Protein AF-A0A7V7WXH8-F1 (afdb_monomer)

Solvent-accessible surface area (backbone atoms only — not comparable to full-atom values): 6286 Å² total; per-residue (Å²): 134,81,80,67,58,48,41,69,53,25,51,74,51,78,52,68,99,60,35,57,88,52,37,54,51,76,68,55,44,59,55,35,40,70,39,38,77,77,46,44,82,56,97,70,20,44,32,36,76,43,84,39,79,35,51,70,30,23,50,52,48,52,52,52,49,48,53,52,19,63,77,41,78,52,72,65,52,74,50,84,46,85,15,27,33,36,43,32,26,48,38,73,71,22,76,28,39,33,66,49,43,50,26,55,50,33,43,56,72,66,52,78,88,101

Structure (mmCIF, N/CA/C/O backbone):
data_AF-A0A7V7WXH8-F1
#
_entry.id   AF-A0A7V7WXH8-F1
#
loop_
_atom_site.group_PDB
_atom_site.id
_atom_site.type_symbol
_atom_site.label_atom_id
_atom_site.label_alt_id
_atom_site.label_comp_id
_atom_site.label_asym_id
_atom_site.label_entity_id
_atom_site.label_seq_id
_atom_site.pdbx_PDB_ins_code
_atom_site.Cartn_x
_atom_site.Cartn_y
_atom_site.Cartn_z
_atom_site.occupancy
_atom_site.B_iso_or_equiv
_atom_site.auth_seq_id
_atom_site.auth_comp_id
_atom_site.auth_asym_id
_atom_site.auth_atom_id
_atom_site.pdbx_PDB_model_num
ATOM 1 N N . MET A 1 1 ? 13.827 4.620 -18.781 1.00 56.59 1 MET A N 1
ATOM 2 C CA . MET A 1 1 ? 13.140 4.945 -17.517 1.00 56.59 1 MET A CA 1
ATOM 3 C C . MET A 1 1 ? 11.716 5.320 -17.864 1.00 56.59 1 MET A C 1
ATOM 5 O O . MET A 1 1 ? 11.525 6.202 -18.698 1.00 56.59 1 MET A O 1
ATOM 9 N N . THR A 1 2 ? 10.734 4.601 -17.329 1.00 65.12 2 THR A N 1
ATOM 10 C CA . THR A 1 2 ? 9.321 4.930 -17.567 1.00 65.12 2 THR A CA 1
ATOM 11 C C . THR A 1 2 ? 8.938 6.049 -16.608 1.00 65.12 2 THR A C 1
ATOM 13 O O . THR A 1 2 ? 9.220 5.935 -15.422 1.00 65.12 2 THR A O 1
ATOM 16 N N . ALA A 1 3 ? 8.331 7.130 -17.101 1.00 79.44 3 ALA A N 1
ATOM 17 C CA . ALA A 1 3 ? 7.954 8.254 -16.244 1.00 79.44 3 ALA A CA 1
ATOM 18 C C . ALA A 1 3 ? 7.047 7.792 -15.079 1.00 79.44 3 ALA A C 1
ATOM 20 O O . ALA A 1 3 ? 6.182 6.931 -15.301 1.00 79.44 3 ALA A O 1
ATOM 21 N N . PRO A 1 4 ? 7.223 8.348 -13.863 1.00 88.62 4 PRO A N 1
ATOM 22 C CA . PRO A 1 4 ? 6.359 8.030 -12.736 1.00 88.62 4 PRO A CA 1
ATOM 23 C C . PRO A 1 4 ? 4.929 8.478 -13.039 1.00 88.62 4 PRO A C 1
ATOM 25 O O . PRO A 1 4 ? 4.699 9.540 -13.623 1.00 88.62 4 PRO A O 1
ATOM 28 N N . LEU A 1 5 ? 3.958 7.665 -12.634 1.00 95.94 5 LEU A N 1
ATOM 29 C CA . LEU A 1 5 ? 2.552 8.036 -12.741 1.00 95.94 5 LEU A CA 1
ATOM 30 C C . LEU A 1 5 ? 2.162 8.937 -11.572 1.00 95.94 5 LEU A C 1
ATOM 32 O O . LEU A 1 5 ? 2.567 8.706 -10.437 1.00 95.94 5 LEU A O 1
ATOM 36 N N . THR A 1 6 ? 1.326 9.935 -11.836 1.00 97.50 6 THR A N 1
ATOM 37 C CA . THR A 1 6 ? 0.685 10.738 -10.786 1.00 97.50 6 THR A CA 1
ATOM 38 C C . THR A 1 6 ? -0.323 9.906 -9.987 1.00 97.50 6 THR A C 1
ATOM 40 O O . THR A 1 6 ? -0.810 8.876 -10.457 1.00 97.50 6 THR A O 1
ATOM 43 N N . ALA A 1 7 ? -0.730 10.396 -8.811 1.00 96.75 7 ALA A N 1
ATOM 44 C CA . ALA A 1 7 ? -1.760 9.749 -7.990 1.00 96.75 7 ALA A CA 1
ATOM 45 C C . ALA A 1 7 ? -3.070 9.515 -8.767 1.00 96.75 7 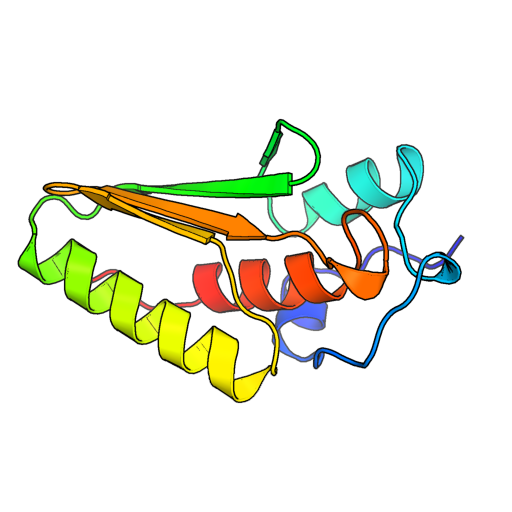ALA A C 1
ATOM 47 O O . ALA A 1 7 ? -3.706 8.472 -8.640 1.00 96.75 7 ALA A O 1
ATOM 48 N N . GLN A 1 8 ? -3.466 10.474 -9.610 1.00 97.50 8 GLN A N 1
ATOM 49 C CA . GLN A 1 8 ? -4.665 10.354 -10.438 1.00 97.50 8 GLN A CA 1
ATOM 50 C C . GLN A 1 8 ? -4.517 9.273 -11.513 1.00 97.50 8 GLN A C 1
ATOM 52 O O . GLN A 1 8 ? -5.437 8.480 -11.699 1.00 97.50 8 GLN A O 1
ATOM 57 N N . GLN A 1 9 ? -3.367 9.210 -12.187 1.00 98.06 9 GLN A N 1
ATOM 58 C CA . GLN A 1 9 ? -3.104 8.180 -13.194 1.00 98.06 9 GLN A CA 1
ATOM 59 C C . GLN A 1 9 ? -3.044 6.783 -12.573 1.00 98.06 9 GLN A C 1
ATOM 61 O O . GLN A 1 9 ? -3.567 5.844 -13.161 1.00 98.06 9 GLN A O 1
ATOM 66 N N . LEU A 1 10 ? -2.464 6.643 -11.376 1.00 98.00 10 LEU A N 1
ATOM 67 C CA . LEU A 1 10 ? -2.453 5.375 -10.642 1.00 98.00 10 LEU A CA 1
ATOM 68 C C . LEU A 1 10 ? -3.868 4.897 -10.304 1.00 98.00 10 LEU A C 1
ATOM 70 O O . LEU A 1 10 ? -4.182 3.736 -10.533 1.00 98.00 10 LEU A O 1
ATOM 74 N N . ARG A 1 11 ? -4.749 5.791 -9.835 1.00 97.50 11 ARG A N 1
ATOM 75 C CA . ARG A 1 11 ? -6.150 5.439 -9.531 1.00 97.50 11 ARG A CA 1
ATOM 76 C C . ARG A 1 11 ? -6.935 4.956 -10.748 1.00 97.50 11 ARG A C 1
ATOM 78 O O . ARG A 1 11 ? -7.844 4.151 -10.593 1.00 97.50 11 ARG A O 1
ATOM 85 N N . GLN A 1 12 ? -6.593 5.459 -11.931 1.00 97.81 12 GLN A N 1
ATOM 86 C CA . GLN A 1 12 ? -7.232 5.099 -13.200 1.00 97.81 12 GLN A CA 1
ATOM 87 C C . GLN A 1 12 ? -6.575 3.894 -13.887 1.00 97.81 12 GLN A C 1
ATOM 89 O O . GLN A 1 12 ? -7.129 3.355 -14.841 1.00 97.81 12 GLN A O 1
ATOM 94 N N . ALA A 1 13 ? -5.383 3.492 -13.447 1.00 97.75 13 ALA A N 1
ATOM 95 C CA . ALA A 1 13 ? -4.685 2.334 -13.978 1.00 97.75 13 ALA A CA 1
ATOM 96 C C . ALA A 1 13 ? -5.219 1.039 -13.356 1.00 97.75 13 ALA A C 1
ATOM 98 O O . ALA A 1 13 ? -5.860 1.064 -12.307 1.00 97.75 13 ALA A O 1
ATOM 99 N N . HIS A 1 14 ? -4.911 -0.082 -14.006 1.00 98.12 14 HIS A N 1
ATOM 100 C CA . HIS A 1 14 ? -5.213 -1.422 -13.516 1.00 98.12 14 HIS A CA 1
ATOM 101 C C . HIS A 1 14 ? -3.940 -2.245 -13.374 1.00 98.12 14 HIS A C 1
ATOM 103 O O . HIS A 1 14 ? -3.025 -2.129 -14.204 1.00 98.12 14 HIS A O 1
ATOM 109 N N . CYS A 1 15 ? -3.911 -3.081 -12.344 1.00 98.19 15 CYS A N 1
ATOM 110 C CA . CYS A 1 15 ? -2.911 -4.105 -12.140 1.00 98.19 15 CYS A CA 1
ATOM 111 C C . CYS A 1 15 ? -2.875 -5.062 -13.332 1.00 98.19 15 CYS A C 1
ATOM 113 O O . CYS A 1 15 ? -3.863 -5.307 -14.029 1.00 98.19 15 CYS A O 1
ATOM 115 N N . ARG A 1 16 ? -1.678 -5.569 -13.611 1.00 97.38 16 ARG A N 1
ATOM 116 C CA . ARG A 1 16 ? -1.432 -6.544 -14.677 1.00 97.38 16 ARG A CA 1
ATOM 117 C C . ARG A 1 16 ? -0.472 -7.610 -14.170 1.00 97.38 16 ARG A C 1
ATOM 119 O O . ARG A 1 16 ? 0.337 -7.294 -13.296 1.00 97.38 16 ARG A O 1
ATOM 126 N N . PRO A 1 17 ? -0.482 -8.827 -14.741 1.00 97.00 17 PRO A N 1
ATOM 127 C CA . PRO A 1 17 ? 0.528 -9.826 -14.426 1.00 97.00 17 PRO A CA 1
ATOM 128 C C . PRO A 1 17 ? 1.933 -9.239 -14.583 1.00 97.00 17 PRO A C 1
ATOM 130 O O . PRO A 1 17 ? 2.308 -8.770 -15.660 1.00 97.00 17 PRO A O 1
ATOM 133 N N . ALA A 1 18 ? 2.683 -9.243 -13.487 1.00 96.62 18 ALA A N 1
ATOM 134 C CA . ALA A 1 18 ? 4.013 -8.663 -13.398 1.00 96.62 18 ALA A CA 1
ATOM 135 C C . ALA A 1 18 ? 5.051 -9.741 -13.075 1.00 96.62 18 ALA A C 1
ATOM 137 O O . ALA A 1 18 ? 4.746 -10.796 -12.517 1.00 96.62 18 ALA A O 1
ATOM 138 N N . SER A 1 19 ? 6.294 -9.470 -13.444 1.00 97.00 19 SER A N 1
ATOM 139 C CA . SER A 1 19 ? 7.445 -10.359 -13.300 1.00 97.00 19 SER A CA 1
ATOM 140 C C . SER A 1 19 ? 8.674 -9.563 -12.867 1.00 97.00 19 SER A C 1
ATOM 142 O O . SER A 1 19 ? 8.613 -8.346 -12.711 1.00 97.00 19 SER A O 1
ATOM 144 N N . ALA A 1 20 ? 9.820 -10.225 -12.696 1.00 96.94 20 ALA A N 1
ATOM 145 C CA . ALA A 1 20 ? 11.046 -9.575 -12.223 1.00 96.94 20 ALA A CA 1
ATOM 146 C C . ALA A 1 20 ? 11.493 -8.364 -13.070 1.00 96.94 20 ALA A C 1
ATOM 148 O O . ALA A 1 20 ? 12.133 -7.460 -12.542 1.00 96.94 20 ALA A O 1
ATOM 149 N N . ARG A 1 21 ? 11.135 -8.313 -14.362 1.00 96.19 21 ARG A N 1
ATOM 150 C CA . ARG A 1 21 ? 11.431 -7.170 -15.251 1.00 96.19 21 ARG A CA 1
ATOM 151 C C . ARG A 1 21 ? 10.623 -5.909 -14.928 1.00 96.19 21 ARG A C 1
ATOM 153 O O . ARG A 1 21 ? 10.993 -4.830 -15.367 1.00 96.19 21 ARG A O 1
ATOM 160 N N . ASP A 1 22 ? 9.503 -6.069 -14.228 1.00 96.62 22 ASP A N 1
ATOM 161 C CA . ASP A 1 22 ? 8.567 -5.000 -13.876 1.00 96.62 22 ASP A CA 1
ATOM 162 C C . ASP A 1 22 ? 8.874 -4.422 -12.481 1.00 96.62 22 ASP A C 1
ATOM 164 O O . ASP A 1 22 ? 8.221 -3.475 -12.035 1.00 96.62 22 ASP A O 1
ATOM 168 N N . ARG A 1 23 ? 9.857 -5.007 -11.776 1.00 97.19 23 ARG A N 1
ATOM 169 C CA . ARG A 1 23 ? 10.328 -4.540 -10.473 1.00 97.19 23 ARG A CA 1
ATOM 170 C C . ARG A 1 23 ? 11.004 -3.185 -10.630 1.00 97.19 23 ARG A C 1
ATOM 172 O O . ARG A 1 23 ? 11.964 -3.059 -11.384 1.00 97.19 23 ARG A O 1
ATOM 179 N N . LEU A 1 24 ? 10.531 -2.213 -9.861 1.00 96.69 24 LEU A N 1
ATOM 180 C CA . LEU A 1 24 ? 11.095 -0.872 -9.841 1.00 96.69 24 LEU A CA 1
ATOM 181 C C . LEU A 1 24 ? 12.442 -0.878 -9.111 1.00 96.69 24 LEU A C 1
ATOM 183 O O . LEU A 1 24 ? 12.592 -1.507 -8.056 1.00 96.69 24 LEU A O 1
ATOM 187 N N . ASP A 1 25 ? 13.419 -0.171 -9.672 1.00 95.25 25 ASP A N 1
ATOM 188 C CA . ASP A 1 25 ? 14.702 0.070 -9.012 1.00 95.25 25 ASP A CA 1
ATOM 189 C C . ASP A 1 25 ? 14.629 1.238 -8.010 1.00 95.25 25 ASP A C 1
ATOM 191 O O . ASP A 1 25 ? 13.588 1.866 -7.825 1.00 95.25 25 ASP A O 1
ATOM 195 N N . GLY A 1 26 ? 15.736 1.541 -7.326 1.00 93.81 26 GLY A N 1
ATOM 196 C CA . GLY A 1 26 ? 15.758 2.588 -6.300 1.00 93.81 26 GLY A CA 1
ATOM 197 C C . GLY A 1 26 ? 15.389 3.987 -6.813 1.00 93.81 26 GLY A C 1
ATOM 198 O O . GLY A 1 26 ? 14.744 4.744 -6.087 1.00 93.81 26 GLY A O 1
ATOM 199 N N . ALA A 1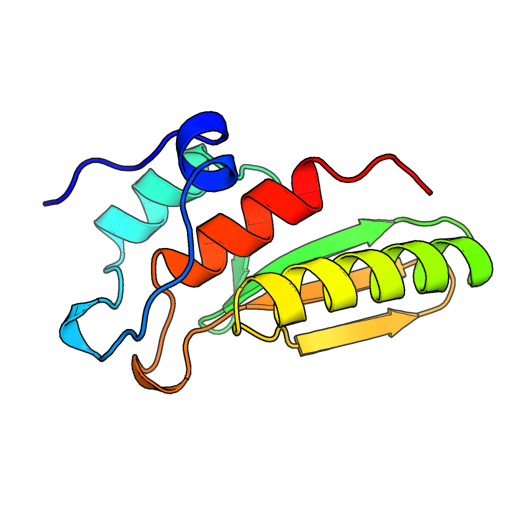 27 ? 15.758 4.332 -8.050 1.00 94.50 27 ALA A N 1
ATOM 200 C CA . ALA A 1 27 ? 15.448 5.637 -8.626 1.00 94.50 27 ALA A CA 1
ATOM 201 C C . ALA A 1 27 ? 13.976 5.709 -9.052 1.00 94.50 27 ALA A C 1
ATOM 203 O O . ALA A 1 27 ? 13.292 6.687 -8.746 1.00 94.50 27 ALA A O 1
ATOM 204 N N . GLU A 1 28 ? 13.473 4.659 -9.701 1.00 95.69 28 GLU A N 1
ATOM 205 C CA . GLU A 1 28 ? 12.073 4.563 -10.115 1.00 95.69 28 GLU A CA 1
ATOM 206 C C . GLU A 1 28 ? 11.127 4.502 -8.906 1.00 95.69 28 GLU A C 1
ATOM 208 O O . GLU A 1 28 ? 10.103 5.185 -8.894 1.00 95.69 28 GLU A O 1
ATOM 213 N N . LEU A 1 29 ? 11.495 3.762 -7.853 1.00 96.06 29 LEU A N 1
ATOM 214 C CA . LEU A 1 29 ? 10.759 3.724 -6.586 1.00 96.06 29 LEU A CA 1
ATOM 215 C C . LEU A 1 29 ? 10.681 5.103 -5.941 1.00 96.06 29 LEU A C 1
ATOM 217 O O . LEU A 1 29 ? 9.588 5.557 -5.609 1.00 96.06 29 LEU A O 1
ATOM 221 N N . ALA A 1 30 ? 11.820 5.784 -5.788 1.00 95.12 30 ALA A N 1
ATOM 222 C CA . ALA A 1 30 ? 11.860 7.108 -5.174 1.00 95.12 30 ALA A CA 1
ATOM 223 C C . ALA A 1 30 ? 10.986 8.115 -5.938 1.00 95.12 30 ALA A C 1
ATOM 225 O O . ALA A 1 30 ? 10.246 8.884 -5.324 1.00 95.12 30 ALA A O 1
ATOM 226 N N . GLN A 1 31 ? 11.021 8.075 -7.272 1.00 95.56 31 GLN A N 1
ATOM 227 C CA . GLN A 1 31 ? 10.159 8.906 -8.110 1.00 95.56 31 GLN A CA 1
ATOM 228 C C . GLN A 1 31 ? 8.682 8.546 -7.937 1.00 95.56 31 GLN A C 1
ATOM 230 O O . GLN A 1 31 ? 7.850 9.437 -7.765 1.00 95.56 31 GLN A O 1
ATOM 235 N N . GLN A 1 32 ? 8.339 7.258 -7.951 1.00 96.88 32 GLN A N 1
ATOM 236 C CA . GLN A 1 32 ? 6.953 6.811 -7.867 1.00 96.88 32 GLN A CA 1
ATOM 237 C C . GLN A 1 32 ? 6.321 7.081 -6.489 1.00 96.88 32 GLN A C 1
ATOM 239 O O . GLN A 1 32 ? 5.140 7.429 -6.436 1.00 96.88 32 GLN A O 1
ATOM 244 N N . CYS A 1 33 ? 7.098 7.036 -5.398 1.00 96.75 33 CYS A N 1
ATOM 245 C CA . CYS A 1 33 ? 6.656 7.390 -4.040 1.00 96.75 33 CYS A CA 1
ATOM 246 C C . CYS A 1 33 ? 6.123 8.824 -3.918 1.00 96.75 33 CYS A C 1
ATOM 248 O O . CYS A 1 33 ? 5.294 9.096 -3.051 1.00 96.75 33 CYS A O 1
ATOM 250 N N . THR A 1 34 ? 6.528 9.740 -4.804 1.00 96.19 34 THR A N 1
ATOM 251 C CA . THR A 1 34 ? 5.995 11.115 -4.813 1.00 96.19 34 THR A CA 1
ATOM 252 C C . THR A 1 34 ? 4.485 11.165 -5.071 1.00 96.19 34 THR A C 1
ATOM 254 O O . THR A 1 34 ? 3.817 12.104 -4.640 1.00 96.19 34 THR A O 1
ATOM 257 N N . ALA A 1 35 ? 3.922 10.142 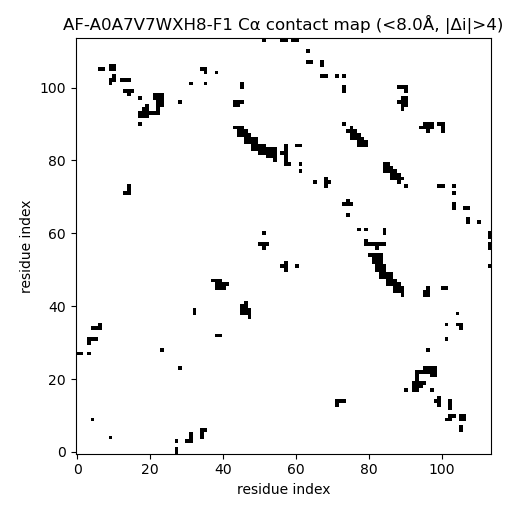-5.722 1.00 96.25 35 ALA A N 1
ATOM 258 C CA . ALA A 1 35 ? 2.492 10.029 -5.986 1.00 96.25 35 ALA A CA 1
ATOM 259 C C . ALA A 1 35 ? 1.679 9.501 -4.790 1.00 96.25 35 ALA A C 1
ATOM 261 O O . ALA A 1 35 ? 0.459 9.658 -4.772 1.00 96.25 35 ALA A O 1
ATOM 262 N N . THR A 1 36 ? 2.331 8.885 -3.802 1.00 96.75 36 THR A N 1
ATOM 263 C CA . THR A 1 36 ? 1.701 8.266 -2.625 1.00 96.75 36 THR A CA 1
ATOM 264 C C . THR A 1 36 ? 2.470 8.656 -1.355 1.00 96.75 36 THR A C 1
ATOM 266 O O . THR A 1 36 ? 3.067 7.797 -0.708 1.00 96.75 36 THR A O 1
ATOM 269 N N . PRO A 1 37 ? 2.487 9.946 -0.970 1.00 96.69 37 PRO A N 1
ATOM 270 C CA . PRO A 1 37 ? 3.394 10.471 0.059 1.00 96.69 37 PRO A CA 1
ATOM 271 C C . PRO A 1 37 ? 3.133 9.939 1.478 1.00 96.69 37 PRO A C 1
ATOM 273 O O . PRO A 1 37 ? 3.938 10.166 2.374 1.00 96.69 37 PRO A O 1
ATOM 276 N N . GLN A 1 38 ? 2.001 9.268 1.703 1.00 97.25 38 GLN A N 1
ATOM 277 C CA . GLN A 1 38 ? 1.661 8.629 2.979 1.00 97.25 38 GLN A CA 1
ATOM 278 C C . GLN A 1 38 ? 2.134 7.168 3.065 1.00 97.25 38 GLN A C 1
ATOM 280 O O . GLN A 1 38 ? 1.996 6.540 4.113 1.00 97.25 38 GLN A O 1
ATOM 285 N N . TRP A 1 39 ? 2.653 6.620 1.965 1.00 98.19 39 TRP A N 1
ATOM 286 C CA . TRP A 1 39 ? 3.199 5.272 1.888 1.00 98.19 39 TRP A CA 1
ATOM 287 C C . TRP A 1 39 ? 4.724 5.330 1.902 1.00 98.19 39 TRP A C 1
ATOM 289 O O . TRP A 1 39 ? 5.334 6.228 1.323 1.00 98.19 39 TRP A O 1
ATOM 299 N N . GLN A 1 40 ? 5.346 4.347 2.540 1.00 97.62 40 GLN A N 1
ATOM 300 C CA . GLN A 1 40 ? 6.796 4.256 2.680 1.00 97.62 40 GLN A CA 1
ATOM 301 C C . GLN A 1 40 ? 7.304 2.878 2.261 1.00 97.62 40 GLN A C 1
ATOM 303 O O . GLN A 1 40 ? 6.585 1.886 2.356 1.00 97.62 40 GLN A O 1
ATOM 308 N N . VAL A 1 41 ? 8.562 2.798 1.829 1.00 98.06 41 VAL A N 1
ATOM 309 C CA . VAL A 1 41 ? 9.214 1.517 1.537 1.00 98.06 41 VAL A CA 1
ATOM 310 C C . VAL A 1 41 ? 9.918 1.016 2.794 1.00 98.06 41 VAL A C 1
ATOM 312 O O . VAL A 1 41 ? 10.850 1.655 3.278 1.00 98.06 41 VAL A O 1
ATOM 315 N N . ALA A 1 42 ? 9.506 -0.140 3.311 1.00 97.25 42 ALA A N 1
ATOM 316 C CA . ALA A 1 42 ? 10.140 -0.776 4.461 1.00 97.25 42 ALA A CA 1
ATOM 317 C C . ALA A 1 42 ? 10.143 -2.304 4.323 1.00 97.25 42 ALA A C 1
ATOM 319 O O . ALA A 1 42 ? 9.129 -2.932 4.013 1.00 97.25 42 ALA A O 1
ATOM 320 N N . GLY A 1 43 ? 11.309 -2.917 4.550 1.00 96.06 43 GLY A N 1
ATOM 321 C CA . GLY A 1 43 ? 11.475 -4.370 4.436 1.00 96.06 43 GLY A CA 1
ATOM 322 C C . GLY A 1 43 ? 11.157 -4.917 3.039 1.00 96.06 43 GLY A C 1
ATOM 323 O O . GLY A 1 43 ? 10.612 -6.009 2.928 1.00 96.06 43 GLY A O 1
ATOM 324 N N . GLY A 1 44 ? 11.434 -4.141 1.984 1.00 96.31 44 GLY A N 1
ATOM 325 C CA . GLY A 1 44 ? 11.151 -4.527 0.596 1.00 96.31 44 GLY A CA 1
ATOM 326 C C . GLY A 1 44 ? 9.675 -4.451 0.189 1.00 96.31 44 GLY A C 1
ATOM 327 O O . GLY A 1 44 ? 9.319 -4.972 -0.865 1.00 96.31 44 GLY A O 1
ATOM 328 N N . MET A 1 45 ? 8.825 -3.817 1.000 1.00 98.56 45 MET A N 1
ATOM 329 C CA . MET A 1 45 ? 7.395 -3.640 0.735 1.00 98.56 45 MET A CA 1
ATOM 330 C C . MET A 1 45 ? 7.002 -2.166 0.800 1.00 98.56 45 MET A C 1
ATOM 332 O O . MET A 1 45 ? 7.604 -1.398 1.551 1.00 98.56 45 MET A O 1
ATOM 336 N N . LEU A 1 46 ? 5.976 -1.791 0.041 1.00 98.69 46 LEU A N 1
ATOM 337 C CA . LEU A 1 46 ? 5.299 -0.504 0.159 1.00 98.69 46 LEU A CA 1
ATOM 338 C C . LEU A 1 46 ? 4.262 -0.609 1.279 1.00 98.69 46 LEU A C 1
ATOM 340 O O . LEU A 1 46 ? 3.404 -1.483 1.222 1.00 98.69 46 LEU A O 1
ATOM 344 N N . GLU A 1 47 ? 4.323 0.240 2.299 1.00 98.69 47 GLU A N 1
ATOM 345 C CA . GLU A 1 47 ? 3.453 0.132 3.470 1.00 98.69 47 GLU A CA 1
ATOM 346 C C . GLU A 1 47 ? 2.901 1.465 3.970 1.00 98.69 47 GLU A C 1
ATOM 348 O O . GLU A 1 47 ? 3.544 2.508 3.853 1.00 98.69 47 GLU A O 1
ATOM 353 N N . ARG A 1 48 ? 1.713 1.402 4.576 1.00 98.31 48 ARG A N 1
ATOM 354 C CA . ARG A 1 48 ? 1.074 2.497 5.308 1.00 98.31 48 ARG A CA 1
ATOM 355 C C . ARG A 1 48 ? 0.287 1.942 6.494 1.00 98.31 48 ARG A C 1
ATOM 357 O O . ARG A 1 48 ? -0.345 0.891 6.388 1.00 98.31 48 ARG A O 1
ATOM 364 N N . THR A 1 49 ? 0.304 2.663 7.612 1.00 98.25 49 THR A N 1
ATOM 365 C CA . THR A 1 49 ? -0.595 2.418 8.748 1.00 98.25 49 THR A CA 1
ATOM 366 C C . THR A 1 49 ? -1.706 3.462 8.745 1.00 98.25 49 THR A C 1
ATOM 368 O O . THR A 1 49 ? -1.441 4.658 8.639 1.00 98.25 49 THR A O 1
ATOM 371 N N . PHE A 1 50 ? -2.947 3.000 8.845 1.00 97.62 50 PHE A N 1
ATOM 372 C CA . PHE A 1 50 ? -4.148 3.819 8.923 1.00 97.62 50 PHE A CA 1
ATOM 373 C C . PHE A 1 50 ? -4.659 3.839 10.359 1.00 97.62 50 PHE A C 1
ATOM 375 O O . PHE A 1 50 ? -4.948 2.786 10.927 1.00 97.62 50 PHE A O 1
ATOM 382 N N . GLU A 1 51 ? -4.810 5.033 10.921 1.00 96.50 51 GLU A N 1
ATOM 383 C CA . GLU A 1 51 ? -5.453 5.252 12.216 1.00 96.50 51 GLU A CA 1
ATOM 384 C C . GLU A 1 51 ? -6.975 5.339 12.008 1.00 96.50 51 GLU A C 1
ATOM 386 O O . GLU A 1 51 ? -7.465 6.199 11.280 1.00 96.50 51 GLU A O 1
ATOM 391 N N . CYS A 1 52 ? -7.717 4.423 12.626 1.00 95.31 52 CYS A N 1
ATOM 392 C CA . CYS A 1 52 ? -9.166 4.241 12.478 1.00 95.31 52 CYS A CA 1
ATOM 393 C C . CYS A 1 52 ? -9.946 4.600 13.759 1.00 95.31 52 CYS A C 1
ATOM 395 O O . CYS A 1 52 ? -11.154 4.819 13.712 1.00 95.31 52 CYS A O 1
ATOM 397 N N . GLY A 1 53 ? -9.275 4.668 14.915 1.00 95.38 53 GLY A N 1
ATOM 398 C CA . GLY A 1 53 ? -9.854 5.066 16.207 1.00 95.38 53 GLY A CA 1
ATOM 399 C C . GLY A 1 53 ? -10.567 3.948 16.979 1.00 95.38 53 GLY A C 1
ATOM 400 O O . GLY A 1 53 ? -10.388 3.847 18.191 1.00 95.38 53 GLY A O 1
ATOM 401 N N . ASP A 1 54 ? -11.310 3.074 16.298 1.00 96.25 54 ASP A N 1
ATOM 402 C CA . ASP A 1 54 ? -11.959 1.901 16.896 1.00 96.25 54 ASP A CA 1
ATOM 403 C C . ASP A 1 54 ? -11.922 0.675 15.969 1.00 96.25 54 ASP A C 1
ATOM 405 O O . ASP A 1 54 ? -11.549 0.761 14.799 1.00 96.25 54 ASP A O 1
ATOM 409 N N . PHE A 1 55 ? -12.287 -0.492 16.505 1.00 97.44 55 PHE A N 1
ATOM 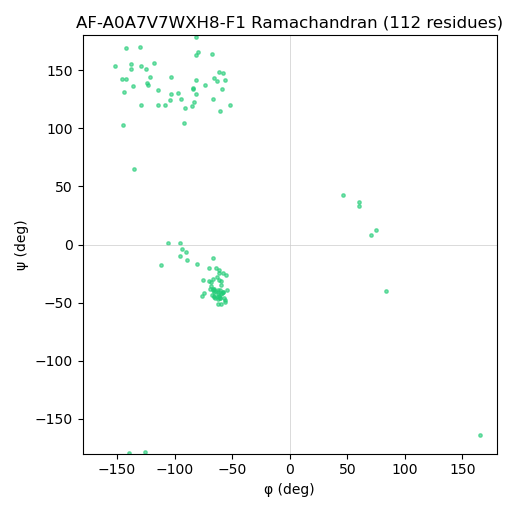410 C CA . PHE A 1 55 ? -12.213 -1.755 15.769 1.00 97.44 55 PHE A CA 1
ATOM 411 C C . PHE A 1 55 ? -13.246 -1.874 14.639 1.00 97.44 55 PHE A C 1
ATOM 413 O O . PHE A 1 55 ? -12.960 -2.500 13.619 1.00 97.44 55 PHE A O 1
ATOM 420 N N . HIS A 1 56 ? -14.429 -1.268 14.782 1.00 97.19 56 HIS A N 1
ATOM 421 C CA . HIS A 1 56 ? -15.457 -1.312 13.741 1.00 97.19 56 HIS A CA 1
ATOM 422 C C . HIS A 1 56 ? -14.981 -0.560 12.493 1.00 97.19 56 HIS A C 1
ATOM 424 O O . HIS A 1 56 ? -15.061 -1.085 11.381 1.00 97.19 56 HIS A O 1
ATOM 430 N N . ARG A 1 57 ? -14.401 0.629 12.680 1.00 96.88 57 ARG A N 1
ATOM 431 C CA . ARG A 1 57 ? -13.777 1.413 11.609 1.00 96.88 57 ARG A CA 1
ATOM 432 C C . ARG A 1 57 ? -12.562 0.719 11.010 1.00 96.88 57 ARG A C 1
ATOM 434 O O . ARG A 1 57 ? -12.427 0.705 9.788 1.00 96.88 57 ARG A O 1
ATOM 441 N N . THR A 1 58 ? -11.724 0.078 11.833 1.00 97.44 58 THR A N 1
ATOM 442 C CA . THR A 1 58 ? -10.609 -0.735 11.321 1.00 97.44 58 THR A CA 1
ATOM 443 C C . THR A 1 58 ? -11.114 -1.828 10.374 1.00 97.44 58 THR A C 1
ATOM 445 O O . THR A 1 58 ? -10.570 -1.998 9.284 1.00 97.44 58 THR A O 1
ATOM 448 N N . MET A 1 59 ? -12.170 -2.554 10.755 1.00 98.06 59 MET A N 1
ATOM 449 C CA . MET A 1 59 ? -12.742 -3.610 9.916 1.00 98.06 59 MET A CA 1
ATOM 450 C C . MET A 1 59 ? -13.425 -3.060 8.660 1.00 98.06 59 MET A C 1
ATOM 452 O O . MET A 1 59 ? -13.326 -3.678 7.601 1.00 98.06 59 MET A O 1
ATOM 456 N N . ALA A 1 60 ? -14.073 -1.894 8.740 1.00 97.44 60 ALA A N 1
ATOM 457 C CA . ALA A 1 60 ? -14.641 -1.227 7.570 1.00 97.44 60 ALA A CA 1
ATOM 458 C C . ALA A 1 60 ? -13.557 -0.893 6.530 1.00 97.44 60 ALA A C 1
ATOM 460 O O . ALA A 1 60 ? -13.717 -1.216 5.351 1.00 97.44 60 ALA A O 1
ATOM 461 N N . LEU A 1 61 ? -12.423 -0.336 6.973 1.00 97.50 61 LEU A N 1
ATOM 462 C CA . LEU A 1 61 ? -11.270 -0.097 6.106 1.00 97.50 61 LEU A CA 1
ATOM 463 C C . LEU A 1 61 ? -10.704 -1.408 5.546 1.00 97.50 61 LEU A C 1
ATOM 465 O O . LEU A 1 61 ? -10.475 -1.497 4.344 1.00 97.50 61 LEU A O 1
ATOM 469 N N . ALA A 1 62 ? -10.503 -2.430 6.383 1.00 98.00 62 ALA A N 1
ATOM 470 C CA . ALA A 1 62 ? -9.961 -3.717 5.944 1.00 98.00 62 ALA A CA 1
ATOM 471 C C . ALA A 1 62 ? -10.827 -4.368 4.849 1.00 98.00 62 ALA A C 1
ATOM 473 O O . ALA A 1 62 ? -10.300 -4.865 3.855 1.00 98.00 62 ALA A O 1
ATOM 474 N N . ASN A 1 63 ? -12.154 -4.300 4.981 1.00 98.31 63 ASN A N 1
ATOM 475 C CA . ASN A 1 63 ? -13.084 -4.796 3.966 1.00 98.31 63 ASN A CA 1
ATOM 476 C C . ASN A 1 63 ? -13.015 -3.981 2.666 1.00 98.31 63 ASN A C 1
ATOM 478 O O . ASN A 1 63 ? -13.059 -4.550 1.577 1.00 98.31 63 ASN A O 1
ATOM 482 N N . ALA A 1 64 ? -12.871 -2.657 2.759 1.00 98.19 64 ALA A N 1
ATOM 483 C CA . ALA A 1 64 ? -12.697 -1.812 1.581 1.00 98.19 64 ALA A CA 1
ATOM 484 C C . ALA A 1 64 ? -11.361 -2.091 0.866 1.00 98.19 64 ALA A C 1
ATOM 486 O O . ALA A 1 64 ? -11.318 -2.150 -0.363 1.00 98.19 64 ALA A O 1
ATOM 487 N N . VAL A 1 65 ? -10.284 -2.336 1.621 1.00 98.44 65 VAL A N 1
ATOM 488 C CA . VAL A 1 65 ? -8.991 -2.778 1.077 1.00 98.44 65 VAL A CA 1
ATOM 489 C C . VAL A 1 65 ? -9.126 -4.140 0.391 1.00 98.44 65 VAL A C 1
ATOM 491 O O . VAL A 1 65 ? -8.601 -4.301 -0.708 1.00 98.44 65 VAL A O 1
ATOM 494 N N . ALA A 1 66 ? -9.861 -5.089 0.981 1.00 98.50 66 ALA A N 1
ATOM 495 C CA . ALA A 1 66 ? -10.125 -6.390 0.365 1.00 98.50 66 ALA A CA 1
ATOM 496 C C . ALA A 1 66 ? -10.865 -6.254 -0.977 1.00 98.50 66 ALA A C 1
ATOM 498 O O . ALA A 1 66 ? -10.466 -6.870 -1.960 1.00 98.50 66 ALA A O 1
ATOM 499 N N . ALA A 1 67 ? -11.866 -5.371 -1.060 1.00 98.44 67 ALA A N 1
ATOM 500 C CA . ALA A 1 67 ? -12.570 -5.107 -2.315 1.00 98.44 67 ALA A CA 1
ATOM 501 C C . ALA A 1 67 ? -11.648 -4.527 -3.407 1.00 98.44 67 ALA A C 1
ATOM 503 O O . ALA A 1 67 ? -11.765 -4.901 -4.573 1.00 98.44 67 ALA A O 1
ATOM 504 N N . VAL A 1 68 ? -10.714 -3.635 -3.045 1.00 98.44 68 VAL A N 1
ATOM 505 C CA . VAL A 1 68 ? -9.697 -3.123 -3.984 1.00 98.44 68 VAL A CA 1
ATOM 506 C C . VAL A 1 68 ? -8.752 -4.240 -4.426 1.00 98.44 68 VAL A C 1
ATOM 508 O O . VAL A 1 68 ? -8.451 -4.335 -5.613 1.00 98.44 68 VAL A O 1
ATOM 511 N N . ALA A 1 69 ? -8.302 -5.074 -3.487 1.00 98.38 69 ALA A N 1
ATOM 512 C CA . ALA A 1 69 ? -7.390 -6.178 -3.758 1.00 98.38 69 ALA A CA 1
ATOM 513 C C . ALA A 1 69 ? -7.986 -7.189 -4.748 1.00 98.38 69 ALA A C 1
ATOM 515 O O . ALA A 1 69 ? -7.320 -7.552 -5.714 1.00 98.38 69 ALA A O 1
ATOM 516 N N . ASP A 1 70 ? -9.246 -7.583 -4.552 1.00 98.50 70 ASP A N 1
ATOM 517 C CA . ASP A 1 70 ? -9.936 -8.524 -5.440 1.00 98.50 70 ASP A CA 1
ATOM 518 C C . ASP A 1 70 ? -10.239 -7.916 -6.812 1.00 98.50 70 ASP A C 1
ATOM 520 O O . ASP A 1 70 ? -10.088 -8.587 -7.831 1.00 98.50 70 ASP A O 1
ATOM 524 N N . ALA A 1 71 ? -10.620 -6.635 -6.867 1.00 98.31 71 ALA A N 1
ATOM 525 C CA . ALA A 1 71 ? -10.856 -5.949 -8.138 1.00 98.31 71 ALA A CA 1
ATOM 526 C C . ALA A 1 71 ? -9.590 -5.852 -9.006 1.00 98.31 71 ALA A C 1
ATOM 528 O O . ALA A 1 71 ? -9.686 -5.782 -10.231 1.00 98.31 71 ALA A O 1
ATOM 529 N N . GLU A 1 72 ? -8.418 -5.830 -8.375 1.00 98.44 72 GLU A N 1
ATOM 530 C CA . GLU A 1 72 ? -7.125 -5.679 -9.039 1.00 98.44 72 GLU A CA 1
ATOM 531 C C . GLU A 1 72 ? -6.308 -6.975 -9.104 1.00 98.44 72 GLU A C 1
ATOM 533 O O . GLU A 1 72 ? -5.197 -6.952 -9.631 1.00 98.44 72 GLU A O 1
ATOM 538 N N . ASP A 1 73 ? -6.844 -8.088 -8.590 1.00 97.94 73 ASP A N 1
ATOM 539 C CA . ASP A 1 73 ? -6.141 -9.373 -8.455 1.00 97.94 73 ASP A CA 1
ATOM 540 C C . ASP A 1 73 ? -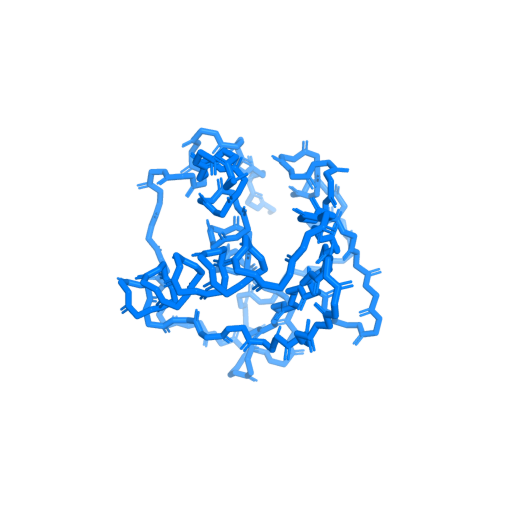4.723 -9.201 -7.868 1.00 97.94 73 ASP A C 1
ATOM 542 O O . ASP A 1 73 ? -3.728 -9.734 -8.364 1.00 97.94 73 ASP A O 1
ATOM 546 N N . HIS A 1 74 ? -4.618 -8.352 -6.839 1.00 98.44 74 HIS A N 1
ATOM 547 C CA . HIS A 1 74 ? -3.348 -7.988 -6.212 1.00 98.44 74 HIS A CA 1
ATOM 548 C C . HIS A 1 74 ? -3.529 -7.786 -4.710 1.00 98.44 74 HIS A C 1
ATOM 550 O O . HIS A 1 74 ? -4.038 -6.760 -4.254 1.00 98.44 74 HIS A O 1
ATOM 556 N N . HIS A 1 75 ? -3.114 -8.782 -3.928 1.00 98.38 75 HIS A N 1
ATOM 557 C CA . HIS A 1 75 ? -3.476 -8.892 -2.514 1.00 98.38 75 HIS A CA 1
ATOM 558 C C . HIS A 1 75 ? -2.398 -8.348 -1.560 1.00 98.38 75 HIS A C 1
ATOM 560 O O . HIS A 1 75 ? -1.230 -8.731 -1.669 1.00 98.38 75 HIS A O 1
ATOM 566 N N . PRO A 1 76 ? -2.762 -7.490 -0.586 1.00 98.50 76 PRO A N 1
ATOM 567 C CA . PRO A 1 76 ? -1.831 -6.996 0.422 1.00 98.50 76 PRO A CA 1
ATOM 568 C C . PRO A 1 76 ? -1.595 -7.998 1.551 1.00 98.50 76 PRO A C 1
ATOM 570 O O . PRO A 1 76 ? -2.401 -8.884 1.828 1.00 98.50 76 PRO A O 1
ATOM 573 N N . GLN A 1 77 ? -0.544 -7.738 2.325 1.00 98.50 77 GLN A N 1
A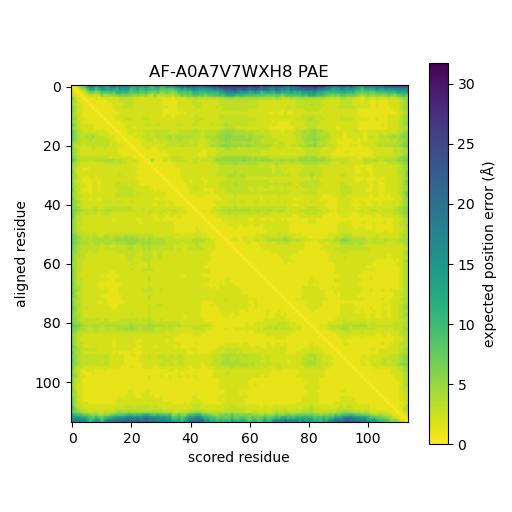TOM 574 C CA . GLN A 1 77 ? -0.503 -8.135 3.729 1.00 98.50 77 GLN A CA 1
ATOM 575 C C . GLN A 1 77 ? -1.218 -7.076 4.574 1.00 98.50 77 GLN A C 1
ATOM 577 O O . GLN A 1 77 ? -0.945 -5.881 4.431 1.00 98.50 77 GLN A O 1
ATOM 582 N N . MET A 1 78 ? -2.085 -7.513 5.488 1.00 98.50 78 MET A N 1
ATOM 583 C CA . MET A 1 78 ? -2.751 -6.632 6.447 1.00 98.50 78 MET A CA 1
ATOM 584 C C . MET A 1 78 ? -2.485 -7.069 7.887 1.00 98.50 78 MET A C 1
ATOM 586 O O . MET A 1 78 ? -2.556 -8.254 8.205 1.00 98.50 78 MET A O 1
ATOM 590 N N . VAL A 1 79 ? -2.216 -6.101 8.763 1.00 98.56 79 VAL A N 1
ATOM 591 C CA . VAL A 1 79 ? -2.227 -6.282 10.222 1.00 98.56 79 VAL A CA 1
ATOM 592 C C . VAL A 1 79 ? -3.364 -5.438 10.779 1.00 98.56 79 VAL A C 1
ATOM 594 O O . VAL A 1 79 ? -3.394 -4.224 10.577 1.00 98.56 79 VAL A O 1
ATOM 597 N N . ILE A 1 80 ? -4.311 -6.092 11.446 1.00 98.50 80 ILE A N 1
ATOM 598 C CA . ILE A 1 80 ? -5.535 -5.482 11.968 1.00 98.50 80 ILE A CA 1
ATOM 599 C C . ILE A 1 80 ? -5.424 -5.421 13.490 1.00 98.50 80 ILE A C 1
ATOM 601 O O . ILE A 1 80 ? -5.298 -6.451 14.150 1.00 98.50 80 ILE A O 1
ATOM 605 N N . GLU A 1 81 ? -5.485 -4.214 14.040 1.00 98.25 81 GLU A N 1
ATOM 606 C CA . GLU A 1 81 ? -5.413 -3.940 15.474 1.00 98.25 81 GLU A CA 1
ATOM 607 C C . GLU A 1 81 ? -6.573 -3.026 15.907 1.00 98.25 81 GLU A C 1
ATOM 609 O O . GLU A 1 81 ? -7.294 -2.446 15.088 1.00 98.25 81 GLU A O 1
ATOM 614 N N . TYR A 1 82 ? -6.755 -2.856 17.219 1.00 97.56 82 TYR A N 1
ATOM 615 C CA . TYR A 1 82 ? -7.728 -1.898 17.739 1.00 97.56 82 TYR A CA 1
ATOM 616 C C . TYR A 1 82 ? -7.380 -0.474 17.283 1.00 97.56 82 TYR A C 1
ATOM 618 O O . TYR A 1 82 ? -6.340 0.068 17.653 1.00 97.56 82 TYR A O 1
ATOM 626 N N . GLY A 1 83 ? -8.251 0.114 16.461 1.00 96.56 83 GLY A N 1
ATOM 627 C CA . GLY A 1 83 ? -8.092 1.470 15.948 1.00 96.56 83 GLY A CA 1
ATOM 628 C C . GLY A 1 83 ? -6.972 1.654 14.923 1.00 96.56 83 GLY A C 1
ATOM 629 O O . GLY A 1 83 ? -6.714 2.800 14.571 1.00 96.56 83 GLY A O 1
ATOM 630 N N . ARG A 1 84 ? -6.321 0.590 14.426 1.00 97.88 84 ARG A N 1
ATOM 631 C CA . ARG A 1 84 ? -5.269 0.688 13.398 1.00 97.88 84 ARG A CA 1
ATOM 632 C C . ARG A 1 84 ? -5.310 -0.451 12.389 1.00 97.88 84 ARG A C 1
ATOM 634 O O . ARG A 1 84 ? -5.512 -1.605 12.758 1.00 97.88 84 ARG A O 1
A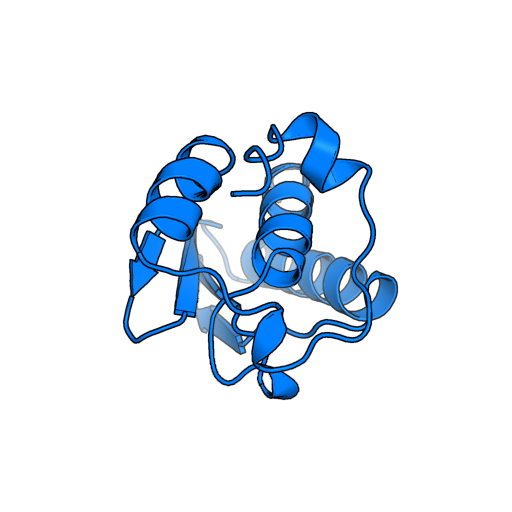TOM 641 N N . CYS A 1 85 ? -5.025 -0.142 11.128 1.00 98.25 85 CYS A N 1
ATOM 642 C CA . CYS A 1 85 ? -4.797 -1.137 10.082 1.00 98.25 85 CYS A CA 1
ATOM 643 C C . CYS A 1 85 ? -3.484 -0.836 9.360 1.00 98.25 85 CYS A C 1
ATOM 645 O O . CYS A 1 85 ? -3.336 0.235 8.774 1.00 98.25 85 CYS A O 1
ATOM 647 N N . LYS A 1 86 ? -2.525 -1.764 9.374 1.00 98.62 86 LYS A N 1
ATOM 648 C CA . LYS A 1 86 ? -1.320 -1.666 8.542 1.00 98.62 86 LYS A CA 1
ATOM 649 C C . LYS A 1 86 ? -1.531 -2.440 7.253 1.00 98.62 86 LYS A C 1
ATOM 651 O O . LYS A 1 86 ? -1.809 -3.633 7.312 1.00 98.62 86 LYS A O 1
ATOM 656 N N . VAL A 1 87 ? -1.335 -1.788 6.112 1.00 98.75 87 VAL A N 1
ATOM 657 C CA . VAL A 1 87 ? -1.430 -2.391 4.778 1.00 98.75 87 VAL A CA 1
ATOM 658 C C . VAL A 1 87 ? -0.053 -2.370 4.130 1.00 98.75 87 VAL A C 1
ATOM 660 O O . VAL A 1 87 ? 0.638 -1.350 4.174 1.00 98.75 87 VAL A O 1
ATOM 663 N N . ARG A 1 88 ? 0.365 -3.498 3.551 1.00 98.75 88 ARG A N 1
ATOM 664 C CA . ARG A 1 88 ? 1.673 -3.653 2.906 1.00 98.75 88 ARG A CA 1
ATOM 665 C C . ARG A 1 88 ? 1.525 -4.386 1.579 1.00 98.75 88 ARG A C 1
ATOM 667 O O . ARG A 1 88 ? 0.855 -5.412 1.520 1.00 98.75 88 ARG A O 1
ATOM 674 N N . TYR A 1 89 ? 2.212 -3.908 0.555 1.00 98.69 89 TYR A N 1
ATOM 675 C CA . TYR A 1 89 ? 2.208 -4.475 -0.785 1.00 98.69 89 TYR A CA 1
ATOM 676 C C . TYR A 1 89 ? 3.621 -4.812 -1.257 1.00 98.69 89 TYR A C 1
ATOM 678 O O . TYR A 1 89 ? 4.578 -4.062 -1.042 1.00 98.69 89 TYR A O 1
ATOM 686 N N . SER A 1 90 ? 3.736 -5.958 -1.911 1.00 98.25 90 SER A N 1
ATOM 687 C CA . SER A 1 90 ? 4.824 -6.285 -2.820 1.00 98.25 90 SER A CA 1
ATOM 688 C C . SER A 1 90 ? 4.306 -7.275 -3.853 1.00 98.25 90 SER A C 1
ATOM 690 O O . SER A 1 90 ? 3.385 -8.054 -3.603 1.00 98.25 90 SER A O 1
ATOM 692 N N . THR A 1 91 ? 4.926 -7.280 -5.023 1.00 98.31 91 THR A N 1
ATOM 693 C CA . THR A 1 91 ? 4.568 -8.200 -6.093 1.00 98.31 91 THR A CA 1
ATOM 694 C C . THR A 1 91 ? 5.426 -9.458 -5.994 1.00 98.31 91 THR A C 1
ATOM 696 O O . THR A 1 91 ? 6.603 -9.459 -6.366 1.00 98.31 91 THR A O 1
ATOM 699 N N . HIS A 1 92 ? 4.840 -10.555 -5.505 1.00 95.81 92 HIS A N 1
ATOM 700 C CA . HIS A 1 92 ? 5.556 -11.813 -5.260 1.00 95.81 92 HIS A CA 1
ATOM 701 C C . HIS A 1 92 ? 6.269 -12.353 -6.513 1.00 95.81 92 HIS A C 1
ATOM 703 O O . HIS A 1 92 ? 7.459 -12.657 -6.468 1.00 95.81 92 HIS A O 1
ATOM 709 N N . SER A 1 93 ? 5.577 -12.398 -7.656 1.00 96.75 93 SER A N 1
ATOM 710 C CA . SER A 1 93 ? 6.127 -12.869 -8.938 1.00 96.75 93 SER A CA 1
ATOM 711 C C . SER A 1 93 ? 7.264 -12.000 -9.489 1.00 96.75 93 SER A C 1
ATOM 713 O O . SER A 1 93 ? 8.045 -12.460 -10.323 1.00 96.75 93 SER A O 1
ATOM 715 N N . ALA A 1 94 ? 7.372 -10.750 -9.033 1.00 97.25 94 ALA A N 1
ATOM 716 C CA . ALA A 1 94 ? 8.449 -9.836 -9.395 1.00 97.25 94 ALA A CA 1
ATOM 717 C C . ALA A 1 94 ? 9.599 -9.816 -8.378 1.00 97.25 94 ALA A C 1
ATOM 719 O O . ALA A 1 94 ? 10.643 -9.220 -8.648 1.00 97.25 94 ALA A O 1
ATOM 720 N N . GLY A 1 95 ? 9.430 -10.447 -7.210 1.00 97.12 95 GLY A N 1
ATOM 721 C CA . GLY A 1 95 ? 10.418 -10.412 -6.133 1.00 97.12 95 GLY A CA 1
ATOM 722 C C . GLY A 1 95 ? 10.699 -8.991 -5.630 1.00 97.12 95 GLY A C 1
ATOM 723 O O . GLY A 1 95 ? 11.856 -8.652 -5.360 1.00 97.12 95 GLY A O 1
ATOM 724 N N . GLY A 1 96 ? 9.675 -8.133 -5.574 1.00 97.69 96 GLY A N 1
ATOM 725 C CA . GLY A 1 96 ? 9.807 -6.754 -5.107 1.00 97.69 96 GLY A CA 1
ATOM 726 C C . GLY A 1 96 ? 8.611 -5.874 -5.451 1.00 97.69 96 GLY A C 1
ATOM 727 O O . GLY A 1 96 ? 7.535 -6.363 -5.786 1.00 97.69 96 GLY A O 1
ATOM 728 N N . ILE A 1 97 ? 8.815 -4.563 -5.346 1.00 98.50 97 ILE A N 1
ATOM 729 C CA . ILE A 1 97 ? 7.773 -3.566 -5.588 1.00 98.50 97 ILE A CA 1
ATOM 730 C C . ILE A 1 97 ? 7.680 -3.266 -7.088 1.00 98.50 97 ILE A C 1
ATOM 732 O O . ILE A 1 97 ? 8.692 -3.055 -7.760 1.00 98.50 97 ILE A O 1
ATOM 736 N N . THR A 1 98 ? 6.461 -3.228 -7.606 1.00 98.25 98 THR A N 1
ATOM 737 C CA . THR A 1 98 ? 6.113 -2.871 -8.980 1.00 98.25 98 THR A CA 1
ATOM 738 C C . THR A 1 98 ? 5.080 -1.746 -8.984 1.00 98.25 98 THR A C 1
ATOM 740 O O . THR A 1 98 ? 4.629 -1.264 -7.945 1.00 98.25 98 THR A O 1
ATOM 743 N N . ARG A 1 99 ? 4.651 -1.333 -10.179 1.00 97.69 99 ARG A N 1
ATOM 744 C CA . ARG A 1 99 ? 3.554 -0.372 -10.335 1.00 97.69 99 ARG A CA 1
ATOM 745 C C . ARG A 1 99 ? 2.231 -0.858 -9.726 1.00 97.69 99 ARG A C 1
ATOM 747 O O . ARG A 1 99 ? 1.475 -0.011 -9.262 1.00 97.69 99 ARG A O 1
ATOM 754 N N . ASN A 1 100 ? 1.959 -2.165 -9.701 1.00 98.50 100 ASN A N 1
ATOM 755 C CA . ASN A 1 100 ? 0.713 -2.708 -9.143 1.00 98.50 100 ASN A CA 1
ATOM 756 C C . ASN A 1 100 ? 0.534 -2.309 -7.672 1.00 98.50 100 ASN A C 1
ATOM 758 O O . ASN A 1 100 ? -0.543 -1.885 -7.262 1.00 98.50 100 ASN A O 1
ATOM 762 N N . ASP A 1 101 ? 1.626 -2.340 -6.906 1.00 98.69 101 ASP A N 1
ATOM 763 C CA . ASP A 1 101 ? 1.628 -1.964 -5.493 1.00 98.69 101 ASP A CA 1
ATOM 764 C C . ASP A 1 101 ? 1.188 -0.497 -5.302 1.00 98.69 101 ASP A C 1
ATOM 766 O O . ASP A 1 101 ? 0.396 -0.185 -4.412 1.00 98.69 101 ASP A O 1
ATOM 770 N N . PHE A 1 102 ? 1.625 0.400 -6.195 1.00 98.56 102 PHE A N 1
ATOM 771 C CA . PHE A 1 102 ? 1.232 1.813 -6.189 1.00 98.56 102 PHE A CA 1
ATOM 772 C C . PHE A 1 102 ? -0.190 2.061 -6.711 1.00 98.56 102 PHE A C 1
ATOM 774 O O . PHE A 1 102 ? -0.837 3.009 -6.267 1.00 98.56 102 PHE A O 1
ATOM 781 N N . ILE A 1 103 ? -0.690 1.233 -7.637 1.00 98.69 103 ILE A N 1
ATOM 782 C CA . ILE A 1 103 ? -2.085 1.298 -8.106 1.00 98.69 103 ILE A CA 1
ATOM 783 C C . ILE A 1 103 ? -3.024 1.013 -6.933 1.00 98.69 103 ILE A C 1
ATOM 785 O O . ILE A 1 103 ? -3.899 1.832 -6.637 1.00 98.69 103 ILE A O 1
ATOM 789 N N . CYS A 1 104 ? -2.797 -0.089 -6.213 1.00 98.69 104 CYS A N 1
ATOM 790 C CA . CYS A 1 104 ? -3.592 -0.427 -5.036 1.00 98.69 104 CYS A CA 1
ATOM 791 C C . CYS A 1 104 ? -3.452 0.633 -3.935 1.00 98.69 104 CYS A C 1
ATOM 793 O O . CYS A 1 104 ? -4.464 1.090 -3.403 1.00 98.69 104 CYS A O 1
ATOM 795 N N . ALA A 1 105 ? -2.230 1.094 -3.643 1.00 98.50 105 ALA A N 1
ATOM 796 C CA . ALA A 1 105 ? -1.987 2.147 -2.655 1.00 98.50 105 ALA A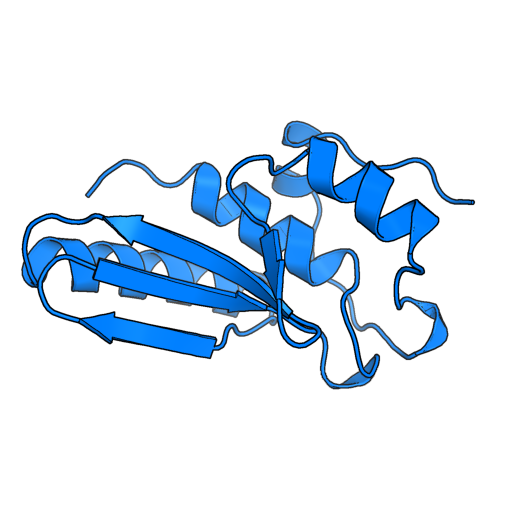 CA 1
ATOM 797 C C . ALA A 1 105 ? -2.767 3.441 -2.956 1.00 98.50 105 ALA A C 1
ATOM 799 O O . ALA A 1 105 ? -3.479 3.958 -2.094 1.00 98.50 105 ALA A O 1
ATOM 800 N N . ALA A 1 106 ? -2.701 3.935 -4.196 1.00 98.31 106 ALA A N 1
ATOM 801 C CA . ALA A 1 106 ? -3.380 5.165 -4.600 1.00 98.31 106 ALA A CA 1
ATOM 802 C C . ALA A 1 106 ? -4.913 5.047 -4.574 1.00 98.31 106 ALA A C 1
ATOM 804 O O . ALA A 1 106 ? -5.603 6.050 -4.372 1.00 98.31 106 ALA A O 1
ATOM 805 N N . ARG A 1 107 ? -5.459 3.846 -4.799 1.00 98.31 107 ARG A N 1
ATOM 806 C CA . ARG A 1 107 ? -6.901 3.579 -4.689 1.00 98.31 107 ARG A CA 1
ATOM 807 C C . ARG A 1 107 ? -7.362 3.512 -3.241 1.00 98.31 107 ARG A C 1
ATOM 809 O O . ARG A 1 107 ? -8.394 4.094 -2.926 1.00 98.31 107 ARG A O 1
ATOM 816 N N . ILE A 1 108 ? -6.581 2.877 -2.369 1.00 98.00 108 ILE A N 1
ATOM 817 C CA . ILE A 1 108 ? -6.859 2.843 -0.929 1.00 98.00 108 ILE A CA 1
ATOM 818 C C . ILE A 1 108 ? -6.831 4.259 -0.345 1.00 98.00 108 ILE A C 1
ATOM 820 O O . ILE A 1 108 ? -7.717 4.613 0.424 1.00 98.00 108 ILE A O 1
ATOM 824 N N . ASP A 1 109 ? -5.889 5.106 -0.768 1.00 96.19 109 ASP A N 1
ATOM 825 C CA . ASP A 1 109 ? -5.826 6.515 -0.348 1.00 96.19 109 ASP A CA 1
ATOM 826 C C . ASP A 1 109 ? -7.067 7.336 -0.741 1.00 96.19 109 ASP A C 1
ATOM 828 O O . ASP A 1 109 ? -7.317 8.384 -0.148 1.00 96.19 109 ASP A O 1
ATOM 832 N N . ALA A 1 110 ? -7.827 6.889 -1.744 1.00 95.19 110 ALA A N 1
ATOM 833 C CA . ALA A 1 110 ? -9.057 7.536 -2.190 1.00 95.19 110 ALA A CA 1
ATOM 834 C C . ALA A 1 110 ? -10.327 6.944 -1.564 1.00 95.19 110 ALA A C 1
ATOM 836 O O . ALA A 1 110 ? -11.426 7.404 -1.884 1.00 95.19 110 ALA A O 1
ATOM 837 N N . LEU A 1 111 ? -10.200 5.943 -0.688 1.00 92.12 111 LEU A N 1
ATOM 838 C CA . LEU A 1 111 ? -11.330 5.458 0.090 1.00 92.12 111 LEU A CA 1
ATOM 839 C C . LEU A 1 111 ? -11.805 6.556 1.054 1.00 92.12 111 LEU A C 1
ATOM 841 O O . LEU A 1 111 ? -10.986 7.305 1.597 1.00 92.12 111 LEU A O 1
ATOM 845 N N . PRO A 1 112 ? -13.122 6.677 1.278 1.00 79.06 112 PRO A N 1
ATOM 846 C CA . PRO A 1 112 ? -13.637 7.604 2.271 1.00 79.06 112 PRO A CA 1
ATOM 847 C C . PRO A 1 112 ? -13.115 7.231 3.670 1.00 79.06 112 PRO A C 1
ATOM 849 O O . PRO A 1 112 ? -12.909 6.046 3.948 1.00 79.06 112 PRO A O 1
ATOM 852 N N . PRO A 1 113 ? -12.916 8.214 4.566 1.00 68.50 113 PRO A N 1
ATOM 853 C CA . PRO A 1 113 ? -12.636 7.918 5.964 1.00 68.50 113 PRO A CA 1
ATOM 854 C C . PRO A 1 113 ? -13.787 7.095 6.563 1.00 68.50 113 PRO A C 1
ATOM 856 O O . PRO A 1 113 ? -14.958 7.405 6.325 1.00 68.50 113 PRO A O 1
ATOM 859 N N . GLY A 1 114 ? -13.432 6.034 7.294 1.00 55.97 114 GLY A N 1
ATOM 860 C CA . GLY A 1 114 ? -14.366 5.174 8.033 1.00 55.97 114 GLY A CA 1
ATOM 861 C C . GLY A 1 114 ? -14.830 5.769 9.358 1.00 55.97 114 GLY A C 1
ATOM 862 O O . GLY A 1 114 ? -14.113 6.627 9.920 1.00 55.97 114 GLY A O 1
#

Sequence (114 aa):
MTAPLTAQQLRQAHCRPASARDRLDGAELAQQCTATPQWQVAGGMLERTFECGDFHRTMALANAVAAVADAEDHHPQMVIEYGRCKVRYSTHSAGGITRNDFICAARIDALPPG

pLDDT: mean 95.77, std 7.16, range [55.97, 98.75]

Mean predicted aligned error: 2.68 Å

Nearest PDB structures (foldseek):
  2ebb-assembly1_A-2  TM=9.570E-01  e=2.744E-07  Geobacillus kaustophilus
  2v6u-assembly1_A  TM=8.615E-01  e=7.677E-08  Toxoplasma gon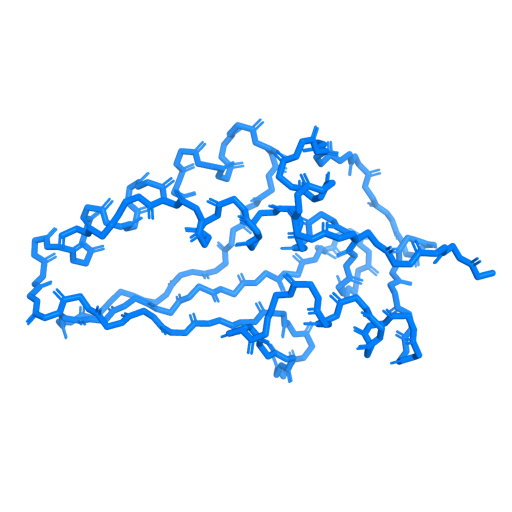dii RH
  3jst-assembly2_B  TM=9.281E-01  e=4.020E-07  Brucella melitensis
  1usm-assembly1_A-2  TM=9.708E-01  e=6.691E-07  Thermus thermophilus HB8
  4wil-assembly1_A  TM=8.748E-01  e=2.549E-06  Mus musculus

Radius of gyration: 13.51 Å; Cα contacts (8 Å, |Δi|>4): 191; chains: 1; bounding box: 31×24×35 Å

Secondary structure (DSSP, 8-state):
-PPPPPHHHHHH-------GGG---HHHHHHHHTT-TT-EEETTEEEEEEE-SSHHHHHHHHHHHHHHHHHTT-PPEEEEETTEEEEEE-BGGGTB--HHHHHHHHHHTTSPP-

Foldseek 3Di:
DDQADALVRLQVDAADDDAQVQADDPVNVVRNCVRQVQWDQDPQKTKHKDFQQAQVQLVVLVVVLVVLCVVRVFDWDWDGDGRMIMTIGADVRNVGHGSNRSSSSSNSVPDDRD